Protein AF-A0ABD3TAP5-F1 (afdb_monomer)

Solvent-accessible surface area (backbone atoms only — not comparable to full-atom val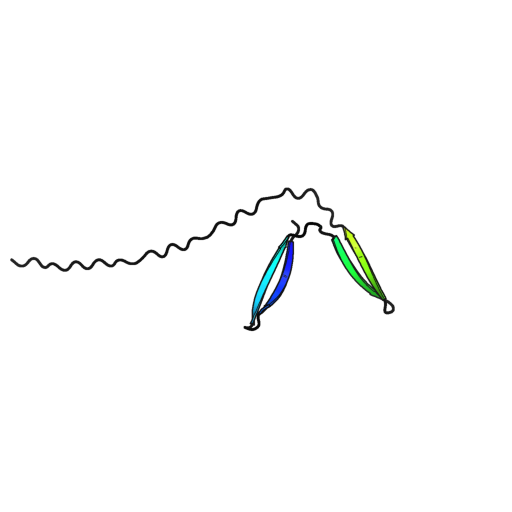ues): 5610 Å² total; per-residue (Å²): 125,46,65,49,76,49,79,50,70,48,98,85,70,47,81,46,78,46,80,42,85,44,99,66,64,69,44,69,53,72,50,78,56,96,94,40,79,47,74,43,83,41,78,58,85,75,76,79,68,74,85,76,80,83,79,80,79,79,83,77,80,79,80,81,79,84,77,83,81,85,83,86,79,87,82,83,134

Nearest PDB structures (foldseek):
  7unw-assembly1_Z  TM=3.536E-01  e=8.610E+00  Pseudomonas aeruginosa PAO1
  7oj0-assembly1_w  TM=3.412E-01  e=9.736E+00  Escherichia coli K-12

InterPro domains:
  IPR021410 The fantastic four family [PTHR33155] (3-66)
  IPR046431 Fantastic Four domain [PF11250] (2-41)

Sequence (77 aa):
MSWVMHKHHTSNGRFVITKEKVKRHEYFQAFRSNGRIVLNLVLLNEGEDEEEEDSMEEINGHDDENSGGMDSSGLES

Organism: NCBI:txid265156

Radius of gyration: 28.24 Å; Cα contacts (8 Å, |Δi|>4): 63; chains: 1; bounding box: 83×43×61 Å

pLDDT: mean 74.17, std 16.43, range [50.81, 96.44]

Mean predicted aligned error: 16.98 Å

Structure (mmCIF, N/CA/C/O backbone):
data_AF-A0ABD3TAP5-F1
#
_entry.id   AF-A0ABD3TAP5-F1
#
loop_
_at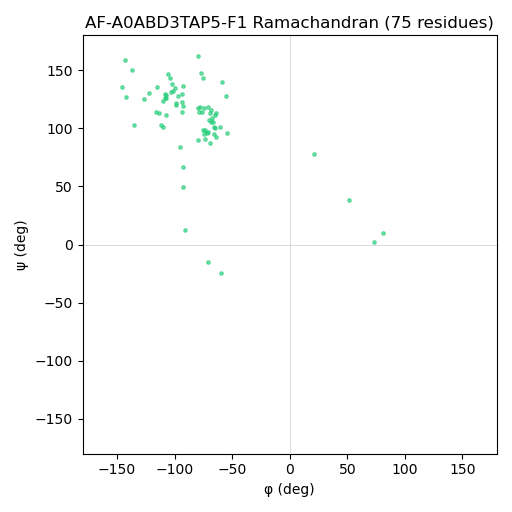om_site.group_PDB
_atom_site.id
_atom_site.type_symbol
_atom_site.label_atom_id
_atom_site.label_alt_id
_atom_site.label_comp_id
_atom_site.label_asym_id
_atom_site.label_entity_id
_atom_site.label_seq_id
_atom_site.pdbx_PDB_ins_code
_atom_site.Cartn_x
_atom_site.Cartn_y
_atom_site.Cartn_z
_atom_site.occupancy
_atom_site.B_iso_or_equiv
_atom_site.auth_seq_id
_atom_site.auth_comp_id
_atom_site.auth_asym_id
_atom_site.auth_atom_id
_atom_site.pdbx_PDB_model_num
ATOM 1 N N . MET A 1 1 ? 8.120 13.931 -1.858 1.00 62.28 1 MET A N 1
ATOM 2 C CA . MET A 1 1 ? 8.472 12.641 -2.490 1.00 62.28 1 MET A CA 1
ATOM 3 C C . MET A 1 1 ? 7.372 11.619 -2.217 1.00 62.28 1 MET A C 1
ATOM 5 O O . MET A 1 1 ? 7.392 10.940 -1.194 1.00 62.28 1 MET A O 1
ATOM 9 N N . SER A 1 2 ? 6.428 11.489 -3.146 1.00 69.62 2 SER A N 1
ATOM 10 C CA . SER A 1 2 ? 5.181 10.730 -2.996 1.00 69.62 2 SER A CA 1
ATOM 11 C C . SER A 1 2 ? 5.259 9.300 -3.478 1.00 69.62 2 SER A C 1
ATOM 13 O O . SER A 1 2 ? 4.623 8.925 -4.454 1.00 69.62 2 SER A O 1
ATOM 15 N N . TRP A 1 3 ? 6.045 8.469 -2.804 1.00 78.38 3 TRP A N 1
ATOM 16 C CA . TRP A 1 3 ? 6.216 7.079 -3.219 1.00 78.38 3 TRP A CA 1
ATOM 17 C C . TRP A 1 3 ? 5.558 6.114 -2.241 1.00 78.38 3 TRP A C 1
ATOM 19 O O . TRP A 1 3 ? 5.899 6.078 -1.059 1.00 78.38 3 TRP A O 1
ATOM 29 N N . VAL A 1 4 ? 4.648 5.285 -2.750 1.00 82.19 4 VAL A N 1
ATOM 30 C CA . VAL A 1 4 ? 4.158 4.104 -2.036 1.00 82.19 4 VAL A CA 1
ATOM 31 C C . VAL A 1 4 ? 5.003 2.910 -2.461 1.00 82.19 4 VAL A C 1
ATOM 33 O O . VAL A 1 4 ? 5.208 2.666 -3.651 1.00 82.19 4 VAL A O 1
ATOM 36 N N . MET A 1 5 ? 5.510 2.165 -1.481 1.00 88.62 5 MET A N 1
ATOM 37 C CA . MET A 1 5 ? 6.215 0.910 -1.724 1.00 88.62 5 MET A CA 1
ATOM 38 C C . MET A 1 5 ? 5.268 -0.262 -1.503 1.00 88.62 5 MET A C 1
ATOM 40 O O . MET A 1 5 ? 4.776 -0.473 -0.394 1.00 88.62 5 MET A O 1
ATOM 44 N N . HIS A 1 6 ? 5.064 -1.066 -2.542 1.00 90.12 6 HIS A N 1
ATOM 45 C CA . HIS A 1 6 ? 4.329 -2.321 -2.435 1.00 90.12 6 HIS A CA 1
ATOM 46 C C . HIS A 1 6 ? 5.302 -3.484 -2.349 1.00 90.12 6 HIS A C 1
ATOM 48 O O . HIS A 1 6 ? 6.252 -3.585 -3.124 1.00 90.12 6 HIS A O 1
ATOM 54 N N . LYS A 1 7 ? 5.037 -4.390 -1.414 1.00 93.75 7 LYS A N 1
ATOM 55 C CA . LYS A 1 7 ? 5.781 -5.635 -1.238 1.00 93.75 7 LYS A CA 1
ATOM 56 C C . LYS A 1 7 ? 4.904 -6.797 -1.679 1.00 93.75 7 LYS A C 1
ATOM 58 O O . LYS A 1 7 ? 3.795 -6.952 -1.171 1.00 93.75 7 LYS A O 1
ATOM 63 N N . HIS A 1 8 ? 5.434 -7.664 -2.533 1.00 93.75 8 HIS A N 1
ATOM 64 C CA . HIS A 1 8 ? 4.798 -8.937 -2.856 1.00 93.75 8 HIS A CA 1
ATOM 65 C C . HIS A 1 8 ? 5.833 -10.048 -3.040 1.00 93.75 8 HIS A C 1
ATOM 67 O O . HIS A 1 8 ? 7.019 -9.801 -3.268 1.00 93.75 8 HIS A O 1
ATOM 73 N N . HIS A 1 9 ? 5.377 -11.290 -2.892 1.00 96.44 9 HIS A N 1
ATOM 74 C CA . HIS A 1 9 ? 6.170 -12.468 -3.222 1.00 96.44 9 HIS A CA 1
ATOM 75 C C . HIS A 1 9 ? 5.688 -13.019 -4.559 1.00 96.44 9 HIS A C 1
ATOM 77 O O . HIS A 1 9 ? 4.485 -13.097 -4.810 1.00 96.44 9 HIS A O 1
ATOM 83 N N . THR A 1 10 ? 6.618 -13.415 -5.413 1.00 95.00 10 THR A N 1
ATOM 84 C CA . THR A 1 10 ? 6.301 -14.134 -6.647 1.00 95.00 10 THR A CA 1
ATOM 85 C C . THR A 1 10 ? 6.041 -15.612 -6.350 1.00 95.00 10 THR A C 1
ATOM 87 O O . THR A 1 10 ? 6.455 -16.147 -5.320 1.00 95.00 10 THR A O 1
ATOM 90 N N . SER A 1 11 ? 5.397 -16.314 -7.284 1.00 95.00 11 SER A N 1
ATOM 91 C CA . SER A 1 11 ? 5.131 -17.757 -7.171 1.00 95.00 11 SER A CA 1
ATOM 92 C C . SER A 1 11 ? 6.399 -18.613 -7.051 1.00 95.00 11 SER A C 1
ATOM 94 O O . SER A 1 11 ? 6.349 -19.697 -6.479 1.00 95.00 11 SER A O 1
ATOM 96 N N . ASN A 1 12 ? 7.542 -18.122 -7.542 1.00 95.44 12 ASN A N 1
ATOM 97 C CA . ASN A 1 12 ? 8.853 -18.765 -7.403 1.00 95.44 12 ASN A CA 1
ATOM 98 C C . ASN A 1 12 ? 9.640 -18.314 -6.154 1.00 95.44 12 ASN A C 1
ATOM 100 O O . ASN A 1 12 ? 10.832 -18.593 -6.054 1.00 95.44 12 ASN A O 1
ATOM 104 N N . GLY A 1 13 ? 8.997 -17.611 -5.216 1.00 94.81 13 GLY A N 1
ATOM 105 C CA . GLY A 1 13 ? 9.576 -17.260 -3.917 1.00 94.81 13 GLY A CA 1
ATOM 106 C C . GLY A 1 13 ? 10.502 -16.043 -3.914 1.00 94.81 13 GLY A C 1
ATOM 107 O O . GLY A 1 13 ? 11.156 -15.792 -2.904 1.00 94.81 13 GLY A O 1
ATOM 108 N N . ARG A 1 14 ? 10.570 -15.265 -5.002 1.00 95.94 14 ARG A N 1
ATOM 109 C CA . ARG A 1 14 ? 11.314 -14.000 -5.003 1.00 95.94 14 ARG A CA 1
ATOM 110 C C . ARG A 1 14 ? 10.531 -12.932 -4.254 1.00 95.94 14 ARG A C 1
ATOM 112 O O . ARG A 1 14 ? 9.307 -12.843 -4.343 1.00 95.94 14 ARG A O 1
ATOM 119 N N . PHE A 1 15 ? 11.273 -12.098 -3.546 1.00 95.69 15 PHE A N 1
ATOM 120 C CA . PHE A 1 15 ? 10.755 -10.926 -2.867 1.00 95.69 15 PHE A CA 1
ATOM 121 C C . PHE A 1 15 ? 10.897 -9.711 -3.780 1.00 95.69 15 PHE A C 1
ATOM 123 O O . PHE A 1 15 ? 12.004 -9.406 -4.219 1.00 95.69 15 PHE A O 1
ATOM 130 N N . VAL A 1 16 ? 9.790 -9.030 -4.070 1.00 96.00 16 VAL A N 1
ATOM 131 C CA . VAL A 1 16 ? 9.773 -7.866 -4.958 1.00 96.00 16 VAL A CA 1
ATOM 132 C C . VAL A 1 16 ? 9.210 -6.667 -4.204 1.00 96.00 16 VAL A C 1
ATOM 134 O O . VAL A 1 16 ? 8.145 -6.751 -3.585 1.00 96.00 16 VAL A O 1
ATOM 137 N N . ILE A 1 17 ? 9.936 -5.551 -4.275 1.00 95.19 17 ILE A N 1
ATOM 138 C CA . ILE A 1 17 ? 9.465 -4.232 -3.854 1.00 95.19 17 ILE A CA 1
ATOM 139 C C . ILE A 1 17 ? 9.236 -3.406 -5.118 1.00 95.19 17 ILE A C 1
ATOM 141 O O . ILE A 1 17 ? 10.143 -3.272 -5.936 1.00 95.19 17 ILE A O 1
ATOM 145 N N . THR A 1 18 ? 8.043 -2.840 -5.275 1.00 92.44 18 THR A N 1
ATOM 146 C CA . THR A 1 18 ? 7.713 -1.924 -6.376 1.00 92.44 18 THR A CA 1
ATOM 147 C C . THR A 1 18 ? 7.408 -0.536 -5.828 1.00 92.44 18 THR A C 1
ATOM 149 O O . THR A 1 18 ? 6.670 -0.422 -4.848 1.00 92.44 18 THR A O 1
ATOM 152 N N . LYS A 1 19 ? 7.949 0.509 -6.468 1.00 88.88 19 LYS A N 1
ATOM 153 C CA . LYS A 1 19 ? 7.634 1.913 -6.161 1.00 88.88 19 LYS A CA 1
ATOM 154 C C . LYS A 1 19 ? 6.499 2.420 -7.054 1.00 88.88 19 LYS A C 1
ATOM 156 O O . LYS A 1 19 ? 6.513 2.174 -8.256 1.00 88.88 19 LYS A O 1
ATOM 161 N N . GLU A 1 20 ? 5.548 3.147 -6.479 1.00 86.62 20 GLU A N 1
ATOM 162 C CA . GLU A 1 20 ? 4.454 3.819 -7.189 1.00 86.62 20 GLU A CA 1
ATOM 163 C C . GLU A 1 20 ? 4.430 5.306 -6.811 1.00 86.62 20 GLU A C 1
ATOM 165 O O . GLU A 1 20 ? 4.372 5.627 -5.622 1.00 86.62 20 GLU A O 1
ATOM 170 N N . LYS A 1 21 ? 4.487 6.209 -7.805 1.00 82.44 21 LYS A N 1
ATOM 171 C CA . LYS A 1 21 ? 4.372 7.662 -7.582 1.00 82.44 21 LYS A CA 1
ATOM 172 C C . LYS A 1 21 ? 2.900 8.007 -7.369 1.00 82.44 21 LYS A C 1
ATOM 174 O O . LYS A 1 21 ? 2.095 7.827 -8.282 1.00 82.44 21 LYS A O 1
ATOM 179 N N . VAL A 1 22 ? 2.540 8.534 -6.206 1.00 76.62 22 VAL A N 1
ATOM 180 C CA . VAL A 1 22 ? 1.171 8.947 -5.880 1.00 76.62 22 VAL A CA 1
ATOM 181 C C . VAL A 1 22 ? 1.026 10.460 -5.949 1.00 76.62 22 VAL A C 1
ATOM 183 O O . VAL A 1 22 ? 1.805 11.201 -5.383 1.00 76.62 22 VAL A O 1
ATOM 186 N N . LYS A 1 23 ? -0.005 10.961 -6.629 1.00 71.69 23 LYS A N 1
ATOM 187 C CA . LYS A 1 23 ? -0.198 12.418 -6.774 1.00 71.69 23 LYS A CA 1
ATOM 188 C C . LYS A 1 23 ? -0.622 13.127 -5.485 1.00 71.69 23 LYS A C 1
ATOM 190 O O . LYS A 1 23 ? -0.643 14.348 -5.452 1.00 71.69 23 LYS A O 1
ATOM 195 N N . ARG A 1 24 ? -1.069 12.376 -4.477 1.00 69.25 24 ARG A N 1
ATOM 196 C CA . ARG A 1 24 ? -1.554 12.903 -3.200 1.00 69.25 24 ARG A CA 1
ATOM 197 C C . ARG A 1 24 ? -1.100 11.985 -2.080 1.00 69.25 24 ARG A C 1
ATOM 199 O O . ARG A 1 24 ? -1.352 10.783 -2.128 1.00 69.25 24 ARG A O 1
ATOM 206 N N . HIS A 1 25 ? -0.457 12.562 -1.077 1.00 65.38 25 HIS A N 1
ATOM 207 C CA . HIS A 1 25 ? 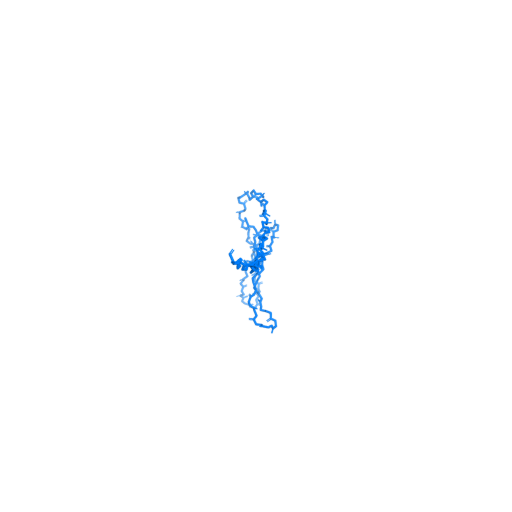0.041 11.867 0.106 1.00 65.38 25 HIS A CA 1
ATOM 208 C C . HIS A 1 25 ? -0.974 11.880 1.253 1.00 65.38 25 HIS A C 1
ATOM 210 O O . HIS A 1 25 ? -0.663 12.251 2.385 1.00 65.38 25 HIS A O 1
ATOM 216 N N . GLU A 1 26 ? -2.216 11.518 0.970 1.00 71.38 26 GLU A N 1
ATOM 217 C CA . GLU A 1 26 ? -3.244 11.460 2.002 1.00 71.38 26 GLU A CA 1
ATOM 218 C C . GLU A 1 26 ? -3.310 10.032 2.543 1.00 71.38 26 GLU A C 1
ATOM 220 O O . GLU A 1 26 ? -3.653 9.093 1.823 1.00 71.38 26 GLU A O 1
ATOM 225 N N . TYR A 1 27 ? -2.951 9.849 3.813 1.00 78.69 27 TYR A N 1
ATOM 226 C CA . TYR A 1 27 ? -2.968 8.535 4.454 1.00 78.69 27 TYR A CA 1
ATOM 227 C C . TYR A 1 27 ? -4.179 8.427 5.370 1.00 78.69 27 TYR A C 1
ATOM 229 O O . TYR A 1 27 ? -4.541 9.380 6.055 1.00 78.69 27 TYR A O 1
ATOM 237 N N . PHE A 1 28 ? -4.790 7.245 5.430 1.00 86.19 28 PHE A N 1
ATOM 238 C CA . PHE A 1 28 ? -5.808 6.967 6.435 1.00 86.19 28 PHE A CA 1
ATOM 239 C C . PHE A 1 28 ? -5.172 6.324 7.658 1.00 86.19 28 PHE A C 1
ATOM 241 O O . PHE A 1 28 ? -4.647 5.212 7.591 1.00 86.19 28 PHE A O 1
ATOM 248 N N . GLN A 1 29 ? -5.290 6.982 8.804 1.00 85.88 29 GLN A N 1
ATOM 249 C CA . GLN A 1 29 ? -5.092 6.305 10.073 1.00 85.88 29 GLN A CA 1
ATOM 250 C C . GLN A 1 29 ? -6.361 5.514 10.392 1.00 85.88 29 GLN A C 1
ATOM 252 O O . GLN A 1 29 ? -7.425 6.087 10.627 1.00 85.88 29 GLN A O 1
ATOM 257 N N . ALA A 1 30 ? -6.243 4.189 10.398 1.00 92.69 30 ALA A N 1
ATOM 258 C CA . ALA A 1 30 ? -7.338 3.295 10.735 1.00 92.69 30 ALA A CA 1
ATOM 259 C C . ALA A 1 30 ? -7.196 2.783 12.172 1.00 92.69 30 ALA A C 1
ATOM 261 O O . ALA A 1 30 ? -6.142 2.278 12.557 1.00 92.69 30 ALA A O 1
ATOM 262 N N . PHE A 1 31 ? -8.273 2.845 12.954 1.00 93.88 31 PHE A N 1
ATOM 263 C CA . PHE A 1 31 ? -8.364 2.114 14.217 1.00 93.88 31 PHE A CA 1
ATOM 264 C C . PHE A 1 31 ? -9.736 1.464 14.377 1.00 93.88 31 PHE A C 1
ATOM 266 O O . PHE A 1 31 ? -10.748 1.937 13.856 1.00 93.88 31 PHE A O 1
ATOM 273 N N . ARG A 1 32 ? -9.767 0.340 15.096 1.00 95.69 32 ARG A N 1
ATOM 274 C CA . ARG A 1 32 ? -10.988 -0.421 15.362 1.00 95.69 32 ARG A CA 1
ATOM 275 C C . ARG A 1 32 ? -11.386 -0.247 16.821 1.00 95.69 32 ARG A C 1
ATOM 277 O O . ARG A 1 32 ? -10.593 -0.517 17.715 1.00 95.69 32 ARG A O 1
ATOM 284 N N . SER A 1 33 ? -12.621 0.178 17.057 1.00 93.56 33 SER A N 1
ATOM 285 C CA . SER A 1 33 ? -13.185 0.352 18.397 1.00 93.56 33 SER A CA 1
ATOM 286 C C . SER A 1 33 ? -14.671 0.012 18.377 1.00 93.56 33 SER A C 1
ATOM 288 O O . SER A 1 33 ? -15.384 0.386 17.447 1.00 93.56 33 SER A O 1
ATOM 290 N N . ASN A 1 34 ? -15.145 -0.743 19.374 1.00 91.69 34 ASN A N 1
ATOM 291 C CA . ASN A 1 34 ? -16.557 -1.130 19.515 1.00 91.69 34 ASN A CA 1
ATOM 292 C C . ASN A 1 34 ? -17.168 -1.768 18.250 1.00 91.69 34 ASN A C 1
ATOM 294 O O . ASN A 1 34 ? -18.301 -1.481 17.872 1.00 91.69 34 ASN A O 1
ATOM 298 N N . GLY A 1 35 ? -16.390 -2.597 17.549 1.00 94.25 35 GLY A N 1
ATOM 299 C CA . GLY A 1 35 ? -16.823 -3.249 16.307 1.00 94.25 35 GLY A CA 1
ATOM 300 C C . GLY A 1 35 ? -16.918 -2.326 15.086 1.00 94.25 35 GLY A C 1
ATO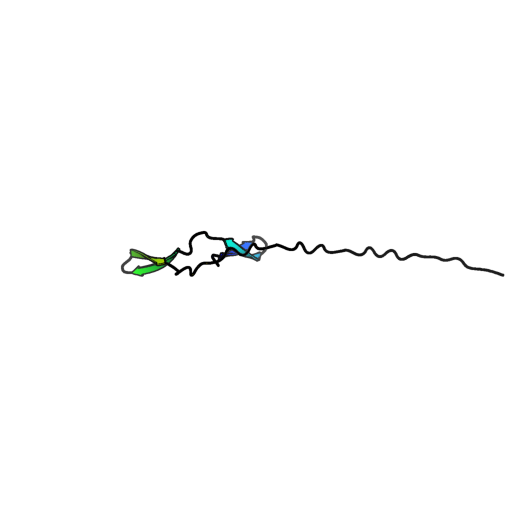M 301 O O . GLY A 1 35 ? -17.279 -2.795 14.011 1.00 94.25 35 GLY A O 1
ATOM 302 N N . ARG A 1 36 ? -16.564 -1.043 15.215 1.00 95.81 36 ARG A N 1
ATOM 303 C CA . ARG A 1 36 ? -16.522 -0.077 14.114 1.00 95.81 36 ARG A CA 1
ATOM 304 C C . ARG A 1 36 ? -15.081 0.216 13.718 1.00 95.81 36 ARG A C 1
ATOM 306 O O . ARG A 1 36 ? -14.184 0.218 14.563 1.00 95.81 36 ARG A O 1
ATOM 313 N N . ILE A 1 37 ? -14.874 0.459 12.429 1.00 96.12 37 ILE A N 1
ATOM 314 C CA . ILE A 1 37 ? -13.612 0.967 11.892 1.00 96.12 37 ILE A CA 1
ATOM 315 C C . ILE A 1 37 ? -13.768 2.476 11.741 1.00 96.12 37 ILE A C 1
ATOM 317 O O . ILE A 1 37 ? -14.740 2.939 11.145 1.00 96.12 37 ILE A O 1
ATOM 321 N N . VAL A 1 38 ? -12.825 3.225 12.298 1.00 94.06 38 VAL A N 1
ATOM 322 C CA . VAL A 1 38 ? -12.715 4.672 12.117 1.00 94.06 38 VAL A CA 1
ATOM 323 C C . VAL A 1 38 ? -11.519 4.929 11.214 1.00 94.06 38 VAL A C 1
ATOM 325 O O . VAL A 1 38 ? -10.435 4.403 11.470 1.00 94.06 38 VAL A O 1
ATOM 328 N N . LEU A 1 39 ? -11.739 5.707 10.156 1.00 92.62 39 LEU A N 1
ATOM 329 C CA . LEU A 1 39 ? -10.715 6.123 9.204 1.00 92.62 39 LEU A CA 1
ATOM 330 C C . LEU A 1 39 ? -10.528 7.634 9.337 1.00 92.62 39 LEU A C 1
ATOM 332 O O . LEU A 1 39 ? -11.437 8.396 9.016 1.00 92.62 39 LEU A O 1
ATOM 336 N N . ASN A 1 40 ? -9.360 8.060 9.808 1.00 88.19 40 ASN A N 1
ATOM 337 C CA . ASN A 1 40 ? -8.995 9.471 9.879 1.00 88.19 40 ASN A CA 1
ATOM 338 C C . ASN A 1 40 ? -8.119 9.817 8.680 1.00 88.19 40 ASN A C 1
ATOM 340 O O . ASN A 1 40 ? -7.060 9.213 8.511 1.00 88.19 40 ASN A O 1
ATOM 344 N N . LEU A 1 41 ? -8.546 10.786 7.873 1.00 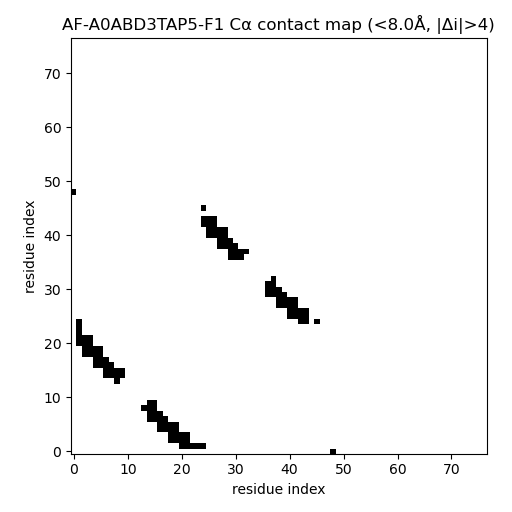85.44 41 LEU A N 1
ATOM 345 C CA . LEU A 1 41 ? -7.718 11.338 6.807 1.00 85.44 41 LEU A CA 1
ATOM 346 C C . LEU A 1 41 ? -6.595 12.176 7.432 1.00 85.44 41 LEU A C 1
ATOM 348 O O . LEU A 1 41 ? -6.864 13.155 8.127 1.00 85.44 41 LEU A O 1
ATOM 352 N N . VAL A 1 42 ? -5.349 11.781 7.195 1.00 82.62 42 VAL A N 1
ATOM 353 C CA . VAL A 1 42 ? -4.147 12.493 7.626 1.00 82.62 42 VAL A CA 1
ATOM 354 C C . VAL A 1 42 ? -3.524 13.134 6.394 1.00 82.62 42 VAL A C 1
ATOM 356 O O . VAL A 1 42 ? -3.028 12.442 5.503 1.00 82.62 42 VAL A O 1
ATOM 359 N N . LEU A 1 43 ? -3.569 14.464 6.354 1.00 75.12 43 LEU A N 1
ATOM 360 C CA . LEU A 1 43 ? -2.847 15.252 5.364 1.00 75.12 43 LEU A CA 1
ATOM 361 C C . LEU A 1 43 ? -1.365 15.234 5.742 1.00 75.12 43 LEU A C 1
ATOM 363 O O . LEU A 1 43 ? -0.998 15.712 6.818 1.00 75.12 43 LEU A O 1
ATOM 367 N N . LEU A 1 44 ? -0.507 14.688 4.884 1.00 70.62 44 LEU A N 1
ATOM 368 C CA . LEU A 1 44 ? 0.921 14.967 4.986 1.00 70.62 44 LEU A CA 1
ATOM 369 C C . LEU A 1 44 ? 1.161 16.325 4.344 1.00 70.62 44 LEU A C 1
ATOM 371 O O . LEU A 1 44 ? 0.876 16.518 3.167 1.00 70.62 44 LEU A O 1
ATOM 375 N N . ASN A 1 45 ? 1.624 17.271 5.153 1.00 62.81 45 ASN A N 1
ATOM 376 C CA . ASN A 1 45 ? 1.980 18.607 4.708 1.00 62.81 45 ASN A CA 1
ATOM 377 C C . ASN A 1 45 ? 3.110 18.503 3.672 1.00 62.81 45 ASN A C 1
ATOM 379 O O . ASN A 1 45 ? 4.263 18.265 4.028 1.00 62.81 45 ASN A O 1
ATOM 383 N N . GLU A 1 46 ? 2.750 18.626 2.400 1.00 60.25 46 GLU A N 1
ATOM 384 C CA . GLU A 1 46 ? 3.655 18.633 1.256 1.00 60.25 46 GLU A CA 1
ATOM 385 C C . GLU A 1 46 ? 4.250 20.043 1.186 1.00 60.25 46 GLU A C 1
ATOM 387 O O . GLU A 1 46 ? 3.660 20.968 0.630 1.00 60.25 46 GLU A O 1
ATOM 392 N N . GLY A 1 47 ? 5.380 20.250 1.863 1.00 57.75 47 GLY A N 1
ATOM 393 C CA . GLY A 1 47 ? 6.229 21.388 1.538 1.00 57.75 47 GLY A CA 1
ATOM 394 C C . GLY A 1 47 ? 6.749 21.160 0.126 1.00 57.75 47 GLY A C 1
ATOM 395 O O . GLY A 1 47 ? 7.624 20.323 -0.031 1.00 57.75 47 GLY A O 1
ATOM 396 N N . GLU A 1 48 ? 6.118 21.822 -0.849 1.00 57.81 48 GLU A N 1
ATOM 397 C CA . GLU A 1 48 ? 6.548 22.043 -2.239 1.00 57.81 48 GLU A CA 1
ATOM 398 C C . GLU A 1 48 ? 7.604 21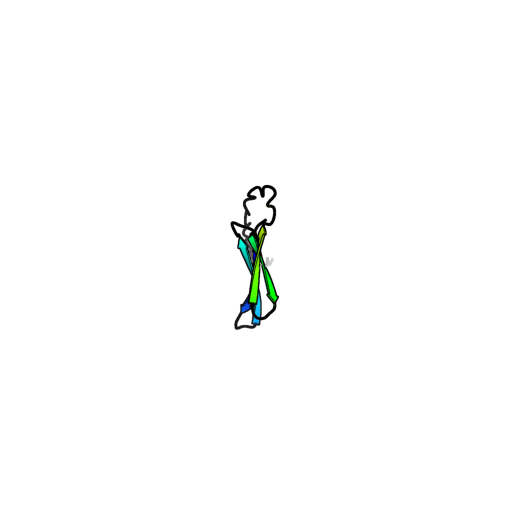.041 -2.736 1.00 57.81 48 GLU A C 1
ATOM 400 O O . GLU A 1 48 ? 8.796 21.330 -2.779 1.00 57.81 48 GLU A O 1
ATOM 405 N N . ASP A 1 49 ? 7.163 19.832 -3.089 1.00 57.50 49 ASP A N 1
ATOM 406 C CA . ASP A 1 49 ? 8.026 18.864 -3.759 1.00 57.50 49 ASP A CA 1
ATOM 407 C C . ASP A 1 49 ? 8.262 19.335 -5.206 1.00 57.50 49 ASP A C 1
ATOM 409 O O . ASP A 1 49 ? 7.431 19.104 -6.087 1.00 57.50 49 ASP A O 1
ATOM 413 N N . GLU A 1 50 ? 9.382 20.020 -5.450 1.00 58.78 50 GLU A N 1
ATOM 414 C CA . GLU A 1 50 ? 9.885 20.299 -6.797 1.00 58.78 50 GLU A CA 1
ATOM 415 C C . GLU A 1 50 ? 10.033 18.971 -7.566 1.00 58.78 50 GLU A C 1
ATOM 417 O O . GLU A 1 50 ? 10.608 17.997 -7.072 1.00 58.78 50 GLU A O 1
ATOM 422 N N . GLU A 1 51 ? 9.443 18.895 -8.761 1.00 58.62 51 GLU A N 1
ATOM 423 C CA . GLU A 1 51 ? 9.460 17.691 -9.590 1.00 58.62 51 GLU A CA 1
ATOM 424 C C . GLU A 1 51 ? 10.876 17.431 -10.137 1.00 58.62 51 GLU A C 1
ATOM 426 O O . GLU A 1 51 ? 11.208 17.857 -11.238 1.00 58.62 51 GLU A O 1
ATOM 431 N N . GLU A 1 52 ? 11.722 16.718 -9.390 1.00 59.75 52 GLU A N 1
ATOM 432 C CA . GLU A 1 52 ? 12.967 16.177 -9.947 1.00 59.75 52 GLU A CA 1
ATOM 433 C C . GLU A 1 52 ? 12.631 15.061 -10.960 1.00 59.75 52 GLU A C 1
ATOM 435 O O . GLU A 1 52 ? 12.027 14.034 -10.620 1.00 59.75 52 GLU A O 1
ATOM 440 N N . GLU A 1 53 ? 12.971 15.283 -12.234 1.00 59.50 53 GLU A N 1
ATOM 441 C CA . GLU A 1 53 ? 12.880 14.284 -13.301 1.00 59.50 53 GLU A CA 1
ATOM 442 C C . GLU A 1 53 ? 13.910 13.164 -13.055 1.00 59.50 53 GLU A C 1
ATOM 444 O O . GLU A 1 53 ? 15.114 13.362 -13.199 1.00 59.50 53 GLU A O 1
ATOM 449 N N . ASP A 1 54 ? 13.429 11.971 -12.686 1.00 59.56 54 ASP A N 1
ATOM 450 C CA . ASP A 1 54 ? 14.226 10.741 -12.535 1.00 59.56 54 ASP A CA 1
ATOM 451 C C . ASP A 1 54 ? 14.811 10.340 -13.918 1.00 59.56 54 ASP A C 1
ATOM 453 O O . ASP A 1 54 ? 14.165 9.638 -14.704 1.00 59.56 54 ASP A O 1
ATOM 457 N N . SER A 1 55 ? 16.030 10.779 -14.253 1.00 57.94 55 SER A N 1
ATOM 458 C CA . SER A 1 55 ? 16.762 10.292 -15.431 1.00 57.94 55 SER A CA 1
ATOM 459 C C . SER A 1 55 ? 17.308 8.889 -15.150 1.00 57.94 55 SER A C 1
ATOM 461 O O . SER A 1 55 ? 18.331 8.719 -14.487 1.00 57.94 55 SER A O 1
ATOM 463 N N . MET A 1 56 ? 16.606 7.861 -15.623 1.00 60.06 56 MET A N 1
ATOM 464 C CA . MET A 1 56 ? 17.048 6.470 -15.518 1.00 60.06 56 MET A CA 1
ATOM 465 C C . MET A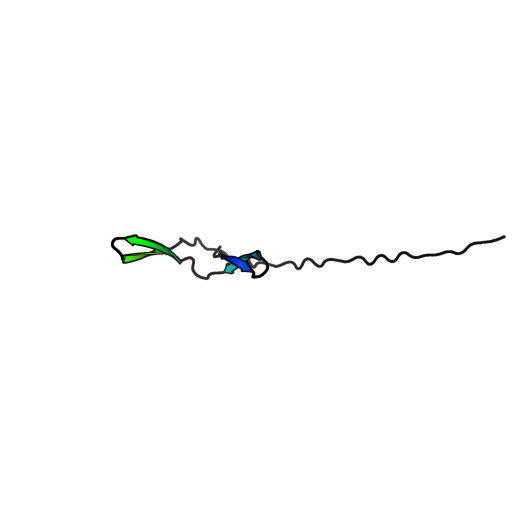 1 56 ? 18.199 6.231 -16.512 1.00 60.06 56 MET A C 1
ATOM 467 O O . MET A 1 56 ? 17.956 6.042 -17.700 1.00 60.06 56 MET A O 1
ATO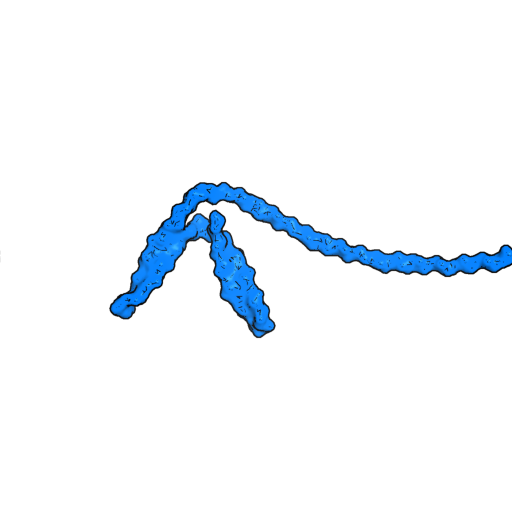M 471 N N . GLU A 1 57 ? 19.452 6.270 -16.050 1.00 58.03 57 GLU A N 1
ATOM 472 C CA . GLU A 1 57 ? 20.597 5.857 -16.871 1.00 58.03 57 GLU A CA 1
ATOM 473 C C . GLU A 1 57 ? 20.549 4.333 -17.094 1.00 58.03 57 GLU A C 1
ATOM 475 O O . GLU A 1 57 ? 20.681 3.544 -16.155 1.00 58.03 57 GLU A O 1
ATOM 480 N N . GLU A 1 58 ? 20.331 3.908 -18.344 1.00 57.62 58 GLU A N 1
ATOM 481 C CA . GLU A 1 58 ? 20.509 2.515 -18.765 1.00 57.62 58 GLU A CA 1
ATOM 482 C C . GLU A 1 58 ? 21.986 2.128 -18.628 1.00 57.62 58 GLU A C 1
ATOM 484 O O . GLU A 1 58 ? 22.851 2.621 -19.356 1.00 57.62 58 GLU A O 1
ATOM 489 N N . ILE A 1 59 ? 22.286 1.211 -17.707 1.00 58.03 59 ILE A N 1
ATOM 490 C CA . ILE A 1 59 ? 23.613 0.606 -17.605 1.00 58.03 59 ILE A CA 1
ATOM 491 C C . ILE A 1 59 ? 23.796 -0.383 -18.767 1.00 58.03 59 ILE A C 1
ATOM 493 O O . ILE A 1 59 ? 23.420 -1.551 -18.694 1.00 58.03 59 ILE A O 1
ATOM 497 N N . ASN A 1 60 ? 24.340 0.099 -19.884 1.00 52.53 60 ASN A N 1
ATOM 498 C CA . ASN A 1 60 ? 24.750 -0.767 -20.986 1.00 52.53 60 ASN A CA 1
ATOM 499 C C . ASN A 1 60 ? 25.958 -1.603 -20.542 1.00 52.53 60 ASN A C 1
ATOM 501 O O . ASN A 1 60 ? 27.078 -1.101 -20.446 1.00 52.53 60 ASN A O 1
ATOM 505 N N . GLY A 1 61 ? 25.721 -2.887 -20.267 1.00 51.69 61 GLY A N 1
ATOM 506 C CA . GLY A 1 61 ? 26.773 -3.883 -20.089 1.00 51.69 61 GLY A CA 1
ATOM 507 C C . GLY A 1 61 ? 27.516 -4.084 -21.407 1.00 51.69 61 GLY A C 1
ATOM 508 O O . GLY A 1 61 ? 27.008 -4.740 -22.312 1.00 51.69 61 GLY A O 1
ATOM 509 N N . HIS A 1 62 ? 28.694 -3.475 -21.525 1.00 55.44 62 HIS A N 1
ATOM 510 C CA . HIS A 1 62 ? 29.628 -3.724 -22.617 1.00 55.44 62 HIS A CA 1
ATOM 511 C C . HIS A 1 62 ? 30.279 -5.093 -22.368 1.00 55.44 62 HIS A C 1
ATOM 513 O O . HIS A 1 62 ? 31.215 -5.204 -21.578 1.00 55.44 62 HIS A O 1
ATOM 519 N N . ASP A 1 63 ? 29.730 -6.145 -22.976 1.00 58.56 63 ASP A N 1
ATOM 520 C CA . ASP A 1 63 ? 30.435 -7.419 -23.115 1.00 58.56 63 ASP A CA 1
ATOM 521 C C . ASP A 1 63 ? 31.555 -7.212 -24.147 1.00 58.56 63 ASP A C 1
ATOM 523 O O . ASP A 1 63 ? 31.320 -7.235 -25.355 1.00 58.56 63 ASP A O 1
ATOM 527 N N . ASP A 1 64 ? 32.773 -6.952 -23.664 1.00 63.72 64 ASP A N 1
ATOM 528 C CA . ASP A 1 64 ? 33.983 -6.964 -24.488 1.00 63.72 64 ASP A CA 1
ATOM 529 C C . ASP A 1 64 ? 34.251 -8.402 -24.959 1.00 63.72 64 ASP A C 1
ATOM 531 O O . ASP A 1 64 ? 34.684 -9.277 -24.199 1.00 63.72 64 ASP A O 1
ATOM 535 N N . GLU A 1 65 ? 33.978 -8.656 -26.238 1.00 58.72 65 GLU A N 1
ATOM 536 C CA . GLU A 1 65 ? 34.284 -9.920 -26.892 1.00 58.72 65 GLU A CA 1
ATOM 537 C C . GLU A 1 65 ? 35.804 -10.140 -26.962 1.00 58.72 65 GLU A C 1
ATOM 539 O O . GLU A 1 65 ? 36.550 -9.484 -27.688 1.00 58.72 65 GLU A O 1
ATOM 544 N N . ASN A 1 66 ? 36.258 -11.131 -26.200 1.00 60.06 66 ASN A N 1
ATOM 545 C CA . ASN A 1 66 ? 37.578 -11.740 -26.265 1.00 60.06 66 ASN A CA 1
ATOM 546 C C . ASN A 1 66 ? 37.901 -12.242 -27.690 1.00 60.06 66 ASN A C 1
ATOM 548 O O . ASN A 1 66 ? 37.573 -13.378 -28.041 1.00 60.06 66 ASN A O 1
ATOM 552 N N . SER A 1 67 ? 38.608 -11.444 -28.495 1.00 55.50 67 SER A N 1
ATOM 553 C CA . SER A 1 67 ? 39.270 -11.922 -29.715 1.00 55.50 67 SER A CA 1
ATOM 554 C C . SER A 1 67 ? 40.737 -12.253 -29.424 1.00 55.50 67 SER A C 1
ATOM 556 O O . SER A 1 67 ? 41.643 -11.446 -29.643 1.00 55.50 67 SER A O 1
ATOM 558 N N . GLY A 1 68 ? 40.977 -13.464 -28.918 1.00 52.56 68 GLY A N 1
ATOM 559 C CA . GLY A 1 68 ? 42.307 -14.066 -28.878 1.00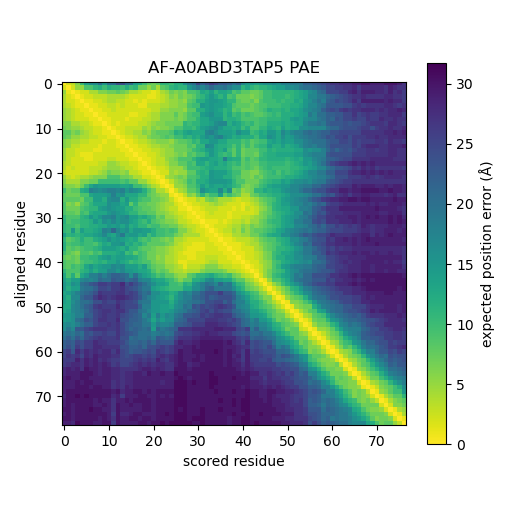 52.56 68 GLY A CA 1
ATOM 560 C C . GLY A 1 68 ? 42.809 -14.332 -30.298 1.00 52.56 68 GLY A C 1
ATOM 561 O O . GLY A 1 68 ? 42.488 -15.360 -30.891 1.00 52.56 68 GLY A O 1
ATOM 562 N N . GLY A 1 69 ? 43.578 -13.393 -30.847 1.00 51.38 69 GLY A N 1
ATOM 563 C CA . GLY A 1 69 ? 44.301 -13.558 -32.103 1.00 51.38 69 GLY A CA 1
ATOM 564 C C . GLY A 1 69 ? 45.452 -14.543 -31.928 1.00 51.38 69 GLY A C 1
ATOM 565 O O . GLY A 1 69 ? 46.456 -14.234 -31.293 1.00 51.38 69 GLY A O 1
ATOM 566 N N . MET A 1 70 ? 45.285 -15.741 -32.479 1.00 60.31 70 MET A N 1
ATOM 567 C CA . MET A 1 70 ? 46.368 -16.682 -32.736 1.00 60.31 70 MET A CA 1
ATOM 568 C C . MET A 1 70 ? 47.129 -16.202 -33.974 1.00 60.31 70 MET A C 1
ATOM 570 O O . MET A 1 70 ? 46.578 -16.248 -35.072 1.00 60.31 70 MET A O 1
ATOM 574 N N . ASP A 1 71 ? 48.391 -15.802 -33.827 1.00 56.28 71 ASP A N 1
ATOM 575 C CA . ASP A 1 71 ? 49.344 -15.886 -34.929 1.00 56.28 71 ASP A CA 1
ATOM 576 C C . ASP A 1 71 ? 50.465 -16.859 -34.556 1.00 56.28 71 ASP A C 1
ATOM 578 O O . ASP A 1 71 ? 51.193 -16.728 -33.576 1.00 56.28 71 ASP A O 1
ATOM 582 N N . SER A 1 72 ? 50.491 -17.949 -35.311 1.00 64.88 72 SER A N 1
ATOM 583 C CA . SER A 1 72 ? 51.581 -18.899 -35.371 1.00 64.88 72 SER A CA 1
ATOM 584 C C . SER A 1 72 ? 52.179 -18.753 -36.760 1.00 64.88 72 SER A C 1
ATOM 586 O O . SER A 1 72 ? 51.623 -19.266 -37.732 1.00 64.88 72 SER A O 1
ATOM 588 N N . SER A 1 73 ? 53.311 -18.074 -36.872 1.00 55.22 73 SER A N 1
ATOM 589 C CA . SER A 1 73 ? 54.178 -18.237 -38.035 1.00 55.22 73 SER A CA 1
ATOM 590 C C . SER A 1 73 ? 55.616 -18.349 -37.569 1.00 55.22 73 SER A C 1
ATOM 592 O O . SER A 1 73 ? 56.249 -17.365 -37.190 1.00 55.22 73 SER A O 1
ATOM 594 N N . GLY A 1 74 ? 56.100 -19.590 -37.585 1.00 52.25 74 GLY A N 1
ATOM 595 C CA . GLY A 1 74 ? 57.517 -19.890 -37.527 1.00 52.25 74 GLY A CA 1
ATOM 596 C C . GLY A 1 74 ? 58.244 -19.242 -38.702 1.00 52.25 74 GLY A C 1
ATOM 597 O O . GLY A 1 74 ? 57.755 -19.236 -39.831 1.00 52.25 74 GLY A O 1
ATOM 598 N N . LEU A 1 75 ? 59.423 -18.712 -38.411 1.00 57.09 75 LEU A N 1
ATOM 599 C CA . LEU A 1 75 ? 60.441 -18.426 -39.406 1.00 57.09 75 LEU A CA 1
ATOM 600 C C . LEU A 1 75 ? 61.569 -19.425 -39.161 1.00 57.09 75 LEU A C 1
ATOM 602 O O . LEU A 1 75 ? 62.330 -19.310 -38.202 1.00 57.09 75 LEU A O 1
ATOM 606 N N . GLU A 1 76 ? 61.581 -20.458 -39.998 1.00 50.81 76 GLU A N 1
ATOM 607 C CA . GLU A 1 76 ? 62.742 -21.306 -40.231 1.00 50.81 76 GLU A CA 1
ATOM 608 C C . GLU A 1 76 ? 63.741 -20.579 -41.146 1.00 50.81 76 GLU A C 1
ATOM 610 O O . GLU A 1 76 ? 63.331 -19.900 -42.090 1.00 50.81 76 GLU A O 1
ATOM 615 N N . SER A 1 77 ? 65.024 -20.877 -40.898 1.00 54.06 77 SER A N 1
ATOM 616 C CA . SER A 1 77 ? 66.254 -20.583 -41.666 1.00 54.06 77 SER A CA 1
ATOM 617 C C . SER A 1 77 ? 66.888 -19.200 -41.516 1.00 54.06 77 SER A C 1
ATOM 619 O O . SER A 1 77 ? 66.401 -18.223 -42.120 1.00 54.06 77 SER A O 1
#

Foldseek 3Di:
DAWDWDWDADPVGDIDIDIDHDPAPWDWDWDDDPNDIDTDTDHDPPPDDDDDDPPDDDPPPPPDDDDPDDDDDDDDD

Secondary structure (DSSP, 8-state):
--EEEEEEE-TTS-EEEEEEE-S--EEEEEEEETTEEEEEEEE----------------------------------